Protein AF-A0A950DEX9-F1 (afdb_monomer_lite)

pLDDT: mean 82.92, std 10.44, range [51.94, 96.0]

Secondary structure (DSSP, 8-state):
---HHHHHHHHHHHHHHHHHHHHHHHTTB-TTSPBPHHHHHHHHHHHHTT--HHHHHHHTTS-HHHHHHHH--

Radius of gyration: 16.46 Å; chains: 1; bounding box: 35×48×20 Å

Sequence (73 aa):
MLNIPDIDRATRIHEEMEDTLRQLSGLLKTDGGHLTPAGIAVMNEGLNRGMSQSQVARLLSVSPAAISYRTRA

Foldseek 3Di:
DDDPVVVVVVVVVVVVVVVVLVVVLCQQAPPVQAGDPVVVVQLVVCVVVVHDLVRSCVSSVGDSVNSVVVVVD

Structure (mmCIF, N/CA/C/O backbone):
data_AF-A0A950DEX9-F1
#
_entry.id   AF-A0A950DEX9-F1
#
loop_
_atom_site.group_PDB
_atom_site.id
_atom_site.type_symbol
_atom_site.label_atom_id
_atom_site.label_alt_id
_atom_site.label_comp_id
_atom_site.label_asym_id
_atom_site.label_entity_id
_atom_site.label_seq_id
_atom_site.pdbx_PDB_ins_code
_atom_site.Cartn_x
_atom_site.Cartn_y
_atom_site.Cartn_z
_atom_site.occupancy
_atom_site.B_iso_or_equiv
_atom_site.auth_seq_id
_atom_site.auth_comp_id
_atom_site.auth_asym_id
_atom_site.auth_atom_id
_atom_site.pdbx_PDB_model_num
ATOM 1 N N . MET A 1 1 ? 18.039 -34.873 4.659 1.00 53.75 1 MET A N 1
ATOM 2 C CA . MET A 1 1 ? 19.178 -34.057 4.195 1.00 53.75 1 MET A CA 1
ATOM 3 C C . MET A 1 1 ? 18.726 -33.412 2.892 1.00 53.75 1 MET A C 1
ATOM 5 O O . MET A 1 1 ? 18.461 -34.153 1.957 1.00 53.75 1 MET A O 1
ATOM 9 N N . LEU A 1 2 ? 18.460 -32.100 2.873 1.00 55.88 2 LEU A N 1
ATOM 10 C CA . LEU A 1 2 ? 18.069 -31.397 1.639 1.00 55.88 2 LEU A CA 1
ATOM 11 C C . LEU A 1 2 ? 19.274 -31.365 0.692 1.00 55.88 2 LEU A C 1
ATOM 13 O O . LEU A 1 2 ? 20.394 -3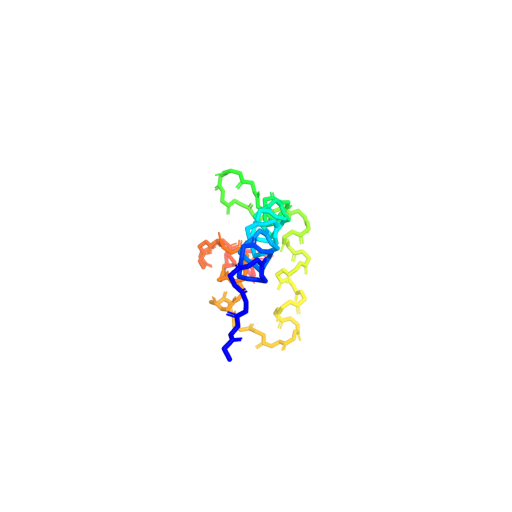1.117 1.138 1.00 55.88 2 LEU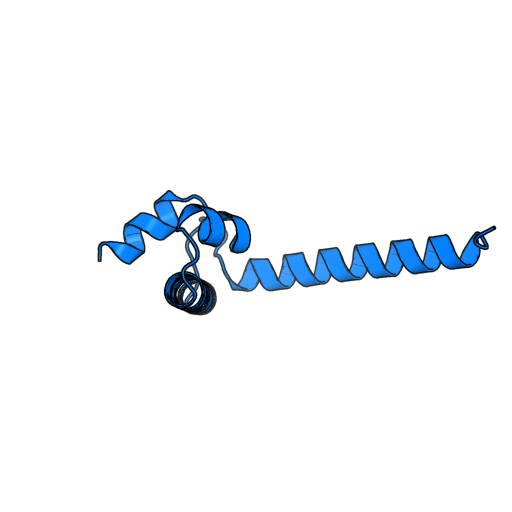 A O 1
ATOM 17 N N . ASN A 1 3 ? 19.053 -31.673 -0.583 1.00 61.91 3 ASN A N 1
ATOM 18 C CA . ASN A 1 3 ? 20.107 -31.712 -1.587 1.00 61.91 3 ASN A CA 1
ATOM 19 C C . ASN A 1 3 ? 20.529 -30.266 -1.911 1.00 61.91 3 ASN A C 1
ATOM 21 O O . ASN A 1 3 ? 19.670 -29.411 -2.110 1.00 61.91 3 ASN A O 1
ATOM 25 N N . ILE A 1 4 ? 21.831 -29.974 -1.967 1.00 60.72 4 ILE A N 1
ATOM 26 C CA . ILE A 1 4 ? 22.370 -28.621 -2.240 1.00 60.72 4 ILE A CA 1
ATOM 27 C C . ILE A 1 4 ? 21.743 -27.954 -3.498 1.00 60.72 4 ILE A C 1
ATOM 29 O O . ILE A 1 4 ? 21.403 -26.775 -3.421 1.00 60.72 4 ILE A O 1
ATOM 33 N N . PRO A 1 5 ? 21.451 -28.677 -4.603 1.00 62.62 5 PRO A N 1
ATOM 34 C CA . PRO A 1 5 ? 20.758 -28.114 -5.771 1.00 62.62 5 PRO A CA 1
ATOM 35 C C . PRO A 1 5 ? 19.328 -27.612 -5.499 1.00 62.62 5 PRO A C 1
ATOM 37 O O . PRO A 1 5 ? 18.854 -26.697 -6.176 1.00 62.62 5 PRO A O 1
ATOM 40 N N . ASP A 1 6 ? 18.632 -28.197 -4.517 1.00 67.44 6 ASP A N 1
ATOM 41 C CA . ASP A 1 6 ? 17.274 -27.790 -4.137 1.00 67.44 6 ASP A CA 1
ATOM 42 C C . ASP A 1 6 ? 17.291 -26.489 -3.324 1.00 67.44 6 ASP A C 1
ATOM 44 O O . ASP A 1 6 ? 16.361 -25.688 -3.426 1.00 67.44 6 ASP A O 1
ATOM 48 N N . ILE A 1 7 ? 18.370 -26.244 -2.571 1.00 69.25 7 ILE A N 1
ATOM 49 C CA . ILE A 1 7 ? 18.589 -24.995 -1.832 1.00 69.25 7 ILE A CA 1
ATOM 50 C C . ILE A 1 7 ? 18.844 -23.850 -2.820 1.00 69.25 7 ILE A C 1
ATOM 52 O O . ILE A 1 7 ? 18.161 -22.835 -2.745 1.00 69.25 7 ILE A O 1
ATOM 56 N N . ASP A 1 8 ? 19.713 -24.037 -3.816 1.00 79.88 8 ASP A N 1
ATOM 57 C CA . ASP A 1 8 ? 19.991 -23.013 -4.841 1.00 79.88 8 ASP A CA 1
ATOM 58 C C . ASP A 1 8 ? 18.759 -22.670 -5.693 1.00 79.88 8 ASP A C 1
ATOM 60 O O . ASP A 1 8 ? 18.601 -21.554 -6.200 1.00 79.88 8 ASP A O 1
ATOM 64 N N . ARG A 1 9 ? 17.860 -23.638 -5.893 1.00 77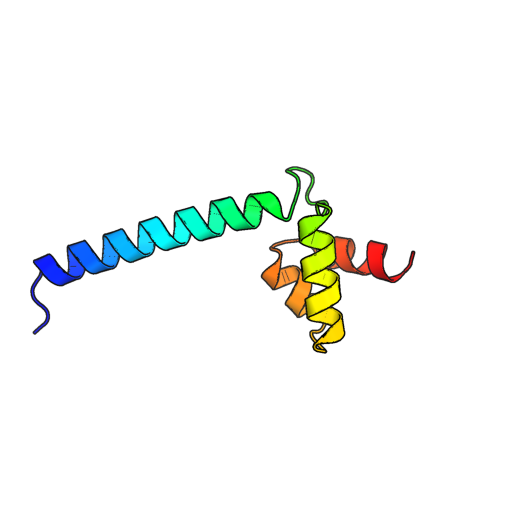.56 9 ARG A N 1
ATOM 65 C CA . ARG A 1 9 ? 16.574 -23.397 -6.553 1.00 77.56 9 ARG A CA 1
ATOM 66 C C . ARG A 1 9 ? 15.610 -22.629 -5.648 1.00 77.56 9 ARG A C 1
ATOM 68 O O . ARG A 1 9 ? 14.972 -21.696 -6.125 1.00 77.56 9 ARG A O 1
ATOM 75 N N . ALA A 1 10 ? 15.505 -23.003 -4.375 1.00 79.44 10 ALA A N 1
ATOM 76 C CA . ALA A 1 10 ? 14.646 -22.314 -3.415 1.00 79.44 10 ALA A CA 1
ATOM 77 C C . ALA A 1 10 ? 15.086 -20.858 -3.193 1.00 79.44 10 ALA A C 1
ATOM 79 O O . ALA A 1 10 ? 14.235 -19.971 -3.170 1.00 79.44 10 ALA A O 1
ATOM 80 N N . THR A 1 11 ? 16.395 -20.606 -3.112 1.00 85.56 11 THR A N 1
ATOM 81 C CA . THR A 1 11 ? 16.963 -19.257 -2.984 1.00 85.56 11 THR A CA 1
ATOM 82 C C . THR A 1 11 ? 16.604 -18.385 -4.185 1.00 85.56 11 THR A C 1
ATOM 84 O O . THR A 1 11 ? 16.070 -17.299 -3.996 1.00 85.56 11 THR A O 1
ATOM 87 N N . ARG A 1 12 ? 16.767 -18.886 -5.419 1.00 83.75 12 ARG A N 1
ATOM 88 C CA . ARG A 1 12 ? 16.382 -18.130 -6.626 1.00 83.75 12 ARG A CA 1
ATOM 89 C C . ARG A 1 12 ? 14.892 -17.807 -6.688 1.00 83.75 12 ARG A C 1
ATOM 91 O O . ARG A 1 12 ? 14.526 -16.683 -7.000 1.00 83.75 12 ARG A O 1
ATOM 98 N N . ILE A 1 13 ? 14.029 -18.769 -6.351 1.00 87.38 13 ILE A N 1
ATOM 99 C CA . ILE A 1 13 ? 12.575 -18.534 -6.300 1.00 87.38 13 ILE A CA 1
ATOM 100 C C . ILE A 1 13 ? 12.240 -17.455 -5.261 1.00 87.38 13 ILE A C 1
ATOM 102 O O . ILE A 1 13 ? 11.346 -16.641 -5.481 1.00 87.38 13 ILE A O 1
ATOM 106 N N . HIS A 1 14 ? 12.943 -17.449 -4.128 1.00 85.31 14 HIS A N 1
ATOM 107 C CA . HIS A 1 14 ? 12.757 -16.438 -3.097 1.00 85.31 14 HIS A CA 1
ATOM 108 C C . HIS A 1 14 ? 13.156 -15.043 -3.593 1.00 85.31 14 HIS A C 1
ATOM 110 O O . HIS A 1 14 ? 12.357 -14.119 -3.471 1.00 85.31 14 HIS A O 1
ATOM 116 N N . GLU A 1 15 ? 14.326 -14.913 -4.218 1.00 88.06 15 GLU A N 1
ATOM 117 C CA . GLU A 1 15 ? 14.820 -13.654 -4.793 1.00 88.06 15 GLU A CA 1
ATOM 118 C C . GLU A 1 15 ? 13.882 -13.115 -5.889 1.00 88.06 15 GLU A C 1
ATOM 120 O O . GLU A 1 15 ? 13.463 -11.959 -5.838 1.00 88.06 15 GLU A O 1
ATOM 125 N N . GLU A 1 16 ? 13.454 -13.967 -6.829 1.00 89.75 16 GLU A N 1
ATOM 126 C CA . GLU A 1 16 ? 12.504 -13.592 -7.889 1.00 89.75 16 GLU A CA 1
ATOM 127 C C . GLU A 1 16 ? 11.153 -13.128 -7.319 1.00 89.75 16 GLU A C 1
ATOM 129 O O . GLU A 1 16 ? 10.534 -12.178 -7.816 1.00 89.75 16 GLU A O 1
ATOM 134 N N . MET A 1 17 ? 10.685 -13.788 -6.256 1.00 86.19 17 MET A N 1
ATOM 135 C CA . MET A 1 17 ? 9.451 -13.413 -5.576 1.00 86.19 17 MET A CA 1
ATOM 136 C C . MET A 1 17 ? 9.596 -12.069 -4.855 1.00 86.19 17 MET A C 1
ATOM 138 O O . MET A 1 17 ? 8.690 -11.240 -4.947 1.00 86.19 17 MET A O 1
ATOM 142 N N . GLU A 1 18 ? 10.715 -11.820 -4.174 1.00 85.88 18 GLU A N 1
ATOM 143 C CA . GLU A 1 18 ? 10.980 -10.530 -3.530 1.00 85.88 18 GLU A CA 1
ATOM 144 C C . GLU A 1 18 ? 11.040 -9.383 -4.543 1.00 85.88 18 GLU A C 1
ATOM 146 O O . GLU A 1 18 ? 10.422 -8.336 -4.318 1.00 85.88 18 GLU A O 1
ATOM 151 N N . ASP A 1 19 ? 11.709 -9.581 -5.677 1.00 85.50 19 ASP A N 1
ATOM 152 C CA . ASP A 1 19 ? 11.790 -8.579 -6.742 1.00 85.50 19 ASP A CA 1
ATOM 153 C C . ASP A 1 19 ? 10.419 -8.288 -7.354 1.00 85.50 19 ASP A C 1
ATOM 155 O O . ASP A 1 19 ? 10.044 -7.124 -7.537 1.00 85.50 19 ASP A O 1
ATOM 159 N N . THR A 1 20 ? 9.624 -9.331 -7.589 1.00 85.88 20 THR A N 1
ATOM 160 C CA . THR A 1 20 ? 8.249 -9.188 -8.081 1.00 85.88 20 THR A CA 1
ATOM 161 C C . THR A 1 20 ? 7.391 -8.404 -7.087 1.00 85.88 20 THR A C 1
ATOM 163 O O . THR A 1 20 ? 6.691 -7.462 -7.464 1.00 85.88 20 THR A O 1
ATOM 166 N N . LEU A 1 21 ? 7.465 -8.740 -5.796 1.00 81.50 21 LEU A N 1
ATOM 167 C CA . LEU A 1 21 ? 6.732 -8.031 -4.745 1.00 81.50 21 LEU A CA 1
ATOM 168 C C . LEU A 1 21 ? 7.185 -6.572 -4.625 1.00 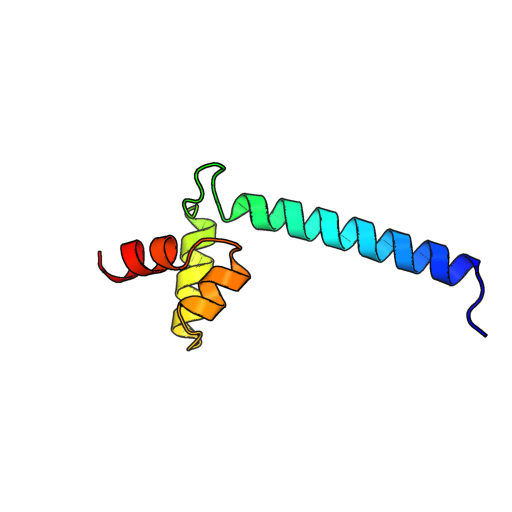81.50 21 LEU A C 1
ATOM 170 O O . LEU A 1 21 ? 6.350 -5.681 -4.441 1.00 81.50 21 LEU A O 1
ATOM 174 N N . ARG A 1 22 ? 8.482 -6.302 -4.790 1.00 80.50 22 ARG A N 1
ATOM 175 C CA . ARG A 1 22 ? 9.029 -4.943 -4.797 1.00 80.50 22 ARG A CA 1
ATOM 176 C C . ARG A 1 22 ? 8.482 -4.140 -5.973 1.00 80.50 22 ARG A C 1
ATOM 178 O O . ARG A 1 22 ? 7.998 -3.028 -5.751 1.00 80.50 22 ARG A O 1
ATOM 185 N N . GLN A 1 23 ? 8.485 -4.702 -7.181 1.00 84.69 23 GLN A N 1
ATOM 186 C CA . GLN A 1 23 ? 7.913 -4.062 -8.370 1.00 84.69 23 GLN A CA 1
ATOM 187 C C . GLN A 1 23 ? 6.422 -3.760 -8.186 1.00 84.69 23 GLN A C 1
ATOM 189 O O . GLN A 1 2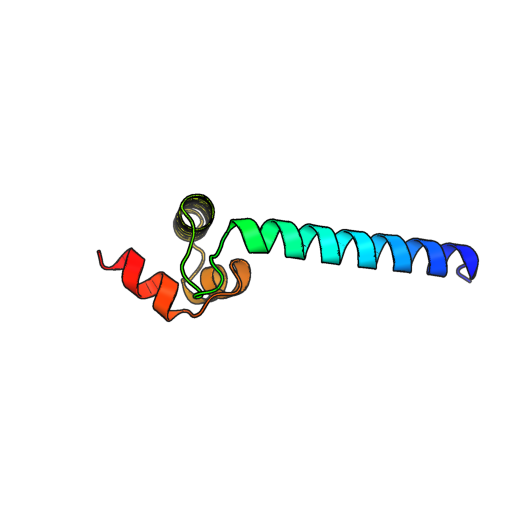3 ? 5.996 -2.626 -8.405 1.00 84.69 23 GLN A O 1
ATOM 194 N N . LEU A 1 24 ? 5.643 -4.731 -7.700 1.00 84.62 24 LEU A N 1
ATOM 195 C CA . LEU A 1 24 ? 4.218 -4.546 -7.413 1.00 84.62 24 LEU A CA 1
ATOM 196 C C . LEU A 1 24 ? 3.985 -3.461 -6.355 1.00 84.62 24 LEU A C 1
ATOM 198 O O . LEU A 1 24 ? 3.091 -2.631 -6.514 1.00 84.62 24 LEU A O 1
ATOM 202 N N . SER A 1 25 ? 4.812 -3.411 -5.307 1.00 81.56 25 SER A N 1
ATOM 203 C CA . SER A 1 25 ? 4.718 -2.369 -4.277 1.00 81.56 25 SER A CA 1
ATOM 204 C C . SER A 1 25 ? 5.005 -0.967 -4.834 1.00 81.56 25 SER A C 1
ATOM 206 O O . SER A 1 25 ? 4.370 0.003 -4.416 1.00 81.56 25 SER A O 1
ATOM 208 N N . GLY A 1 26 ? 5.893 -0.865 -5.830 1.00 83.81 26 GLY A N 1
ATOM 209 C CA . GLY A 1 26 ? 6.179 0.369 -6.564 1.00 83.81 26 GLY A CA 1
ATOM 210 C C . GLY A 1 26 ? 4.988 0.893 -7.371 1.00 83.81 26 GLY A C 1
ATOM 211 O O . GLY A 1 26 ? 4.901 2.087 -7.623 1.00 83.81 26 GLY A O 1
ATOM 212 N N . LEU A 1 27 ? 4.012 0.046 -7.712 1.00 87.56 27 LEU A N 1
ATOM 213 C CA . LEU A 1 27 ? 2.778 0.487 -8.374 1.00 87.56 27 LEU A CA 1
ATOM 214 C C . LEU A 1 27 ? 1.784 1.135 -7.400 1.00 87.56 27 LEU A C 1
ATOM 216 O O . LEU A 1 27 ? 0.865 1.841 -7.823 1.00 87.56 27 LEU A O 1
ATOM 220 N N . LEU A 1 28 ? 1.942 0.901 -6.094 1.00 90.06 28 LEU A N 1
ATOM 221 C CA . LEU A 1 28 ? 1.023 1.381 -5.058 1.00 90.06 28 LEU A CA 1
ATOM 222 C C . LEU A 1 28 ? 1.439 2.737 -4.475 1.00 90.06 28 LEU A C 1
ATOM 224 O O . LEU A 1 28 ? 0.612 3.424 -3.869 1.00 90.06 28 LEU A O 1
ATOM 228 N N . LYS A 1 29 ? 2.691 3.157 -4.679 1.00 87.44 29 LYS A N 1
ATOM 229 C CA . LYS A 1 29 ? 3.205 4.442 -4.199 1.00 87.44 29 LYS A CA 1
ATOM 230 C C . LYS A 1 29 ? 4.118 5.119 -5.215 1.00 87.44 29 LYS A C 1
ATOM 232 O O . LYS A 1 29 ? 4.839 4.468 -5.951 1.00 87.44 29 LYS A O 1
ATOM 237 N N . THR A 1 30 ? 4.107 6.442 -5.216 1.00 83.25 30 THR A N 1
ATOM 238 C CA . THR A 1 30 ? 5.073 7.271 -5.948 1.00 83.25 30 THR A CA 1
ATOM 239 C C . THR A 1 30 ? 6.395 7.364 -5.182 1.00 83.25 30 THR A C 1
ATOM 241 O O . THR A 1 30 ? 6.394 7.207 -3.958 1.00 83.25 30 THR A O 1
ATOM 244 N N . ASP A 1 31 ? 7.475 7.768 -5.853 1.00 76.19 31 ASP A N 1
ATOM 245 C CA . ASP A 1 31 ? 8.784 8.023 -5.227 1.00 76.19 31 ASP A CA 1
ATOM 246 C C . ASP A 1 31 ? 8.729 9.065 -4.092 1.00 76.19 31 ASP A C 1
ATOM 248 O O . ASP A 1 31 ? 9.490 8.986 -3.132 1.00 76.19 31 ASP A O 1
ATOM 252 N N . GLY A 1 32 ? 7.764 9.994 -4.135 1.00 75.75 32 GLY A N 1
ATOM 253 C CA . GLY A 1 32 ? 7.501 10.965 -3.063 1.00 75.75 32 GLY A CA 1
ATOM 254 C C . GLY A 1 32 ? 6.772 10.398 -1.834 1.00 75.75 32 GLY A C 1
ATOM 255 O O . GLY A 1 32 ? 6.412 11.149 -0.933 1.00 75.75 32 GLY A O 1
ATOM 256 N N . GLY A 1 33 ? 6.496 9.091 -1.793 1.00 76.56 33 GLY A N 1
ATOM 257 C CA . GLY A 1 33 ? 5.800 8.433 -0.681 1.00 76.56 33 GLY A CA 1
ATOM 258 C C . GLY A 1 33 ? 4.276 8.604 -0.675 1.00 76.56 33 GLY A C 1
ATOM 259 O O . GLY A 1 33 ? 3.614 8.149 0.258 1.00 76.56 33 GLY A O 1
ATOM 260 N N . HIS A 1 34 ? 3.697 9.227 -1.706 1.00 83.88 34 HIS A N 1
ATOM 261 C CA . HIS A 1 34 ? 2.246 9.311 -1.880 1.00 83.88 34 HIS A CA 1
ATOM 262 C C . HIS A 1 34 ? 1.669 8.022 -2.463 1.00 83.88 34 HIS A C 1
ATOM 264 O O . HIS A 1 34 ? 2.296 7.380 -3.301 1.00 83.88 34 HIS A O 1
ATOM 270 N N . LEU A 1 35 ? 0.442 7.671 -2.071 1.00 88.94 35 LEU A N 1
ATOM 271 C CA . LEU A 1 35 ? -0.281 6.550 -2.671 1.00 88.94 35 LEU A CA 1
ATOM 272 C C . LEU A 1 35 ? -0.774 6.893 -4.080 1.00 88.94 35 LEU A C 1
ATOM 274 O O . LEU A 1 35 ? -1.349 7.965 -4.298 1.00 88.94 35 LEU A O 1
ATOM 278 N N . THR A 1 36 ? -0.595 5.949 -5.003 1.00 90.69 36 THR A N 1
ATOM 279 C CA . THR A 1 36 ? -1.234 5.965 -6.327 1.00 90.69 36 THR A CA 1
ATOM 280 C C . THR A 1 36 ? -2.732 5.651 -6.195 1.00 90.69 36 THR A C 1
ATOM 282 O O . THR A 1 36 ? -3.170 5.203 -5.131 1.00 90.69 36 THR A O 1
ATOM 285 N N . PRO A 1 37 ? -3.549 5.812 -7.253 1.00 90.06 37 PRO A N 1
ATOM 286 C CA . PRO A 1 37 ? -4.945 5.367 -7.224 1.00 90.06 37 PRO A CA 1
ATOM 287 C C . PRO A 1 37 ? -5.105 3.888 -6.836 1.00 90.06 37 PRO A C 1
ATOM 289 O O . PRO A 1 37 ? -5.987 3.551 -6.049 1.00 90.06 37 PRO A O 1
ATOM 292 N N . ALA A 1 38 ? -4.207 3.017 -7.312 1.00 90.19 38 ALA A N 1
ATOM 293 C CA . ALA A 1 38 ? -4.184 1.608 -6.925 1.00 90.19 38 ALA A CA 1
ATOM 294 C C . ALA A 1 38 ? -3.840 1.431 -5.436 1.00 90.19 38 ALA A C 1
ATOM 296 O O . ALA A 1 38 ? -4.519 0.687 -4.730 1.00 90.19 38 ALA A O 1
ATOM 297 N N . GLY A 1 39 ? -2.848 2.170 -4.927 1.00 92.12 39 GLY A N 1
ATOM 298 C CA . GLY A 1 39 ? -2.511 2.173 -3.501 1.00 92.12 39 GLY A CA 1
ATOM 299 C C . GLY A 1 39 ? -3.659 2.649 -2.609 1.00 92.12 39 GLY A C 1
ATOM 300 O O . GLY A 1 39 ? -3.871 2.095 -1.533 1.00 92.12 39 GLY A O 1
ATOM 301 N N . ILE A 1 40 ? -4.446 3.626 -3.070 1.00 91.38 40 ILE A N 1
ATOM 302 C CA . ILE A 1 40 ? -5.648 4.106 -2.371 1.00 91.38 40 ILE A CA 1
ATOM 303 C C . ILE A 1 40 ? -6.733 3.023 -2.344 1.00 91.38 40 ILE A C 1
ATOM 305 O O . ILE A 1 40 ? -7.353 2.815 -1.304 1.00 91.38 40 ILE A O 1
ATOM 309 N N . ALA A 1 41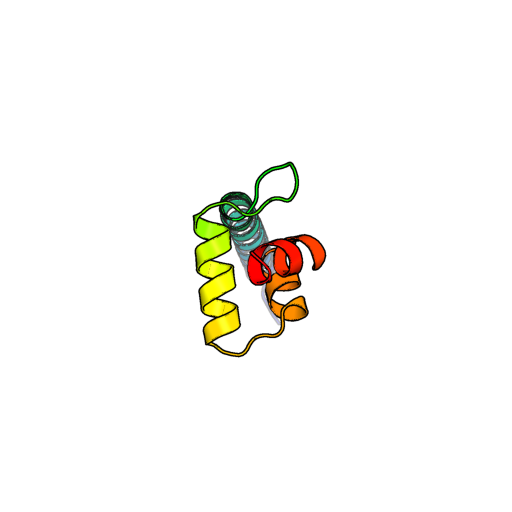 ? -6.949 2.305 -3.448 1.00 92.06 41 ALA A N 1
ATOM 310 C CA . ALA A 1 41 ? -7.912 1.205 -3.484 1.00 92.06 41 ALA A CA 1
ATOM 311 C C . ALA A 1 41 ? -7.533 0.088 -2.495 1.00 92.06 41 ALA A C 1
ATOM 313 O O . ALA A 1 41 ? -8.380 -0.363 -1.724 1.00 92.06 41 ALA A O 1
ATOM 314 N N . VAL A 1 42 ? -6.250 -0.293 -2.449 1.00 91.75 42 VAL A N 1
ATOM 315 C CA . VAL A 1 42 ? -5.731 -1.274 -1.480 1.00 91.75 42 VAL A CA 1
ATOM 316 C C . VAL A 1 42 ? -5.865 -0.766 -0.041 1.00 91.75 42 VAL A C 1
ATOM 318 O O . VAL A 1 42 ? -6.259 -1.526 0.842 1.00 91.75 42 VAL A O 1
ATOM 321 N N . MET A 1 43 ? -5.584 0.520 0.202 1.00 93.31 43 MET A N 1
ATOM 322 C CA . MET A 1 43 ? -5.786 1.151 1.509 1.00 93.31 43 MET A CA 1
ATOM 323 C C . MET A 1 43 ? -7.244 1.033 1.963 1.00 93.31 43 MET A C 1
ATOM 325 O O . MET A 1 43 ? -7.498 0.563 3.071 1.00 93.31 43 MET A O 1
ATOM 329 N N . ASN A 1 44 ? -8.191 1.431 1.110 1.00 93.38 44 ASN A N 1
ATOM 330 C CA . ASN A 1 44 ? -9.620 1.406 1.419 1.00 93.38 44 ASN A CA 1
ATOM 331 C C . ASN A 1 44 ? -10.114 -0.018 1.687 1.00 93.38 44 ASN A C 1
ATOM 333 O O . ASN A 1 44 ? -10.814 -0.242 2.669 1.00 93.38 44 ASN A O 1
ATOM 337 N N . GLU A 1 45 ? -9.703 -0.988 0.871 1.00 94.75 45 GLU A N 1
ATOM 338 C CA . GLU A 1 45 ? -10.061 -2.393 1.077 1.00 94.75 45 GLU A CA 1
ATOM 339 C C . GLU A 1 45 ? -9.519 -2.931 2.410 1.00 94.75 45 GLU A C 1
ATOM 341 O O . GLU A 1 45 ? -10.241 -3.595 3.153 1.00 94.75 45 GLU A O 1
ATOM 346 N N . GLY A 1 46 ? -8.271 -2.604 2.762 1.00 93.38 46 GLY A N 1
ATOM 347 C CA . GLY A 1 46 ? -7.684 -2.987 4.047 1.00 93.38 46 GLY A CA 1
ATOM 348 C C . GLY A 1 46 ? -8.454 -2.409 5.237 1.00 93.38 46 GLY A C 1
ATOM 349 O O . GLY A 1 46 ? -8.765 -3.133 6.185 1.00 93.38 46 GLY A O 1
ATOM 350 N N . LEU A 1 47 ? -8.813 -1.124 5.170 1.00 92.12 47 LEU A N 1
ATOM 351 C CA . LEU A 1 47 ? -9.624 -0.464 6.198 1.00 92.12 47 LEU A CA 1
ATOM 352 C C . LEU A 1 47 ? -11.032 -1.075 6.292 1.00 92.12 47 LEU A C 1
ATOM 354 O O . LEU A 1 47 ? -11.494 -1.357 7.396 1.00 92.12 47 LEU A O 1
ATOM 358 N N . ASN A 1 48 ? -11.678 -1.359 5.157 1.00 94.81 48 ASN A N 1
ATOM 359 C CA . ASN A 1 48 ? -12.995 -2.007 5.103 1.00 94.81 48 ASN A CA 1
ATOM 360 C C . ASN A 1 48 ? -12.978 -3.415 5.716 1.00 94.81 48 ASN A C 1
ATOM 362 O O . ASN A 1 48 ? -13.964 -3.849 6.307 1.00 94.81 48 ASN A O 1
ATOM 366 N N . ARG A 1 49 ? -11.842 -4.116 5.628 1.00 96.00 49 ARG A N 1
ATOM 367 C CA . ARG A 1 49 ? -11.608 -5.409 6.292 1.00 96.00 49 ARG A CA 1
ATOM 368 C C . ARG A 1 49 ? -11.240 -5.288 7.775 1.00 96.00 49 ARG A C 1
ATOM 370 O O . ARG A 1 49 ? -10.959 -6.301 8.411 1.00 96.00 49 ARG A O 1
ATOM 377 N N . GLY A 1 50 ? -11.228 -4.078 8.330 1.00 95.44 50 GLY A N 1
ATOM 378 C CA . GLY A 1 50 ? -10.947 -3.820 9.742 1.00 95.44 50 GLY A CA 1
ATOM 379 C C . GLY A 1 50 ? -9.460 -3.723 10.094 1.00 95.44 50 GLY A C 1
ATOM 380 O O . GLY A 1 50 ? -9.115 -3.771 11.275 1.00 95.44 50 GLY A O 1
ATOM 381 N N . MET A 1 51 ? -8.558 -3.583 9.114 1.00 93.31 51 MET A N 1
ATOM 382 C CA . MET A 1 51 ? -7.150 -3.311 9.414 1.00 93.31 51 MET A CA 1
ATOM 383 C C . MET A 1 51 ? -6.997 -1.914 10.025 1.00 93.31 51 MET A C 1
ATOM 385 O O . MET A 1 51 ? -7.569 -0.936 9.549 1.00 93.31 51 MET A O 1
ATOM 389 N N . SER A 1 52 ? -6.153 -1.792 11.047 1.00 93.12 52 SER A N 1
ATOM 390 C CA . SER A 1 52 ? -5.737 -0.484 11.559 1.00 93.12 52 SER A CA 1
ATOM 391 C C . SER A 1 52 ? -4.917 0.288 10.520 1.00 93.12 52 SER A C 1
ATOM 393 O O . SER A 1 52 ? -4.198 -0.297 9.706 1.00 93.12 52 SER A O 1
ATOM 395 N N . GLN A 1 53 ? -4.931 1.620 10.612 1.00 90.25 53 GLN A N 1
ATOM 396 C CA . GLN A 1 53 ? -4.117 2.491 9.754 1.00 90.25 53 GLN A CA 1
ATOM 397 C C . GLN A 1 53 ? -2.629 2.108 9.779 1.00 90.25 53 GLN A C 1
ATOM 399 O O . GLN A 1 53 ? -1.975 2.096 8.741 1.00 90.25 53 GLN A O 1
ATOM 404 N N . SER A 1 54 ? -2.102 1.713 10.942 1.00 91.06 54 SER A N 1
ATOM 405 C CA . SER A 1 54 ? -0.716 1.253 11.091 1.00 91.06 54 SER A CA 1
ATOM 406 C C . SER A 1 54 ? -0.436 -0.058 10.350 1.00 91.06 54 SER A C 1
ATOM 408 O O . SER A 1 54 ? 0.658 -0.238 9.818 1.00 91.06 54 SER A O 1
ATOM 410 N N . GLN A 1 55 ? -1.397 -0.986 10.305 1.00 91.50 55 GLN A N 1
ATOM 411 C CA . GLN A 1 55 ? -1.263 -2.228 9.534 1.00 91.50 55 GLN A CA 1
ATOM 412 C C . GLN A 1 55 ? -1.287 -1.946 8.030 1.00 91.50 55 GLN A C 1
ATOM 414 O O . GLN A 1 55 ? -0.455 -2.484 7.302 1.00 91.50 55 GLN A O 1
ATOM 419 N N . VAL A 1 56 ? -2.187 -1.072 7.578 1.00 91.38 56 VAL A N 1
ATOM 420 C CA . VAL A 1 56 ? -2.281 -0.667 6.169 1.00 91.38 56 VAL A CA 1
ATOM 421 C C . VAL A 1 56 ? -1.029 0.099 5.725 1.00 91.38 56 VAL A C 1
ATOM 423 O O . VAL A 1 56 ? -0.487 -0.178 4.658 1.00 91.38 56 VAL A O 1
ATOM 426 N N . ALA A 1 57 ? -0.501 0.992 6.566 1.00 89.19 57 ALA A N 1
ATOM 427 C CA . ALA A 1 57 ? 0.746 1.710 6.302 1.00 89.19 57 ALA A CA 1
ATOM 428 C C . ALA A 1 57 ? 1.941 0.758 6.123 1.00 89.19 57 ALA A C 1
ATOM 430 O O . ALA A 1 57 ? 2.736 0.937 5.201 1.00 89.19 57 ALA A O 1
ATOM 431 N N . ARG A 1 58 ? 2.037 -0.289 6.959 1.00 88.88 58 ARG A N 1
ATOM 432 C CA . ARG A 1 58 ? 3.059 -1.338 6.808 1.00 88.88 58 ARG A CA 1
ATOM 433 C C . ARG A 1 58 ? 2.891 -2.121 5.510 1.00 88.88 58 ARG A C 1
ATOM 435 O O . ARG A 1 58 ? 3.872 -2.295 4.799 1.00 88.88 58 ARG A O 1
ATOM 442 N N . LEU A 1 59 ? 1.667 -2.545 5.188 1.00 87.62 59 LEU A N 1
ATOM 443 C CA . LEU A 1 59 ? 1.368 -3.273 3.950 1.00 87.62 59 LEU A CA 1
ATOM 444 C C . LEU A 1 59 ? 1.791 -2.474 2.710 1.00 87.62 59 LEU A C 1
ATOM 446 O O . LEU A 1 59 ? 2.429 -3.005 1.809 1.00 87.62 59 LEU A O 1
ATOM 450 N N . LEU A 1 60 ? 1.468 -1.183 2.690 1.00 88.44 60 LEU A N 1
ATOM 451 C CA . LEU A 1 60 ? 1.777 -0.289 1.575 1.00 88.44 60 LEU A CA 1
ATOM 452 C C . LEU A 1 60 ? 3.205 0.270 1.627 1.00 88.44 60 LEU A C 1
ATOM 454 O O . LEU A 1 60 ? 3.620 0.985 0.717 1.00 88.44 60 LEU A O 1
ATOM 458 N N . SER A 1 61 ? 3.973 -0.048 2.675 1.00 86.88 61 SER A N 1
ATOM 459 C CA . SER A 1 61 ? 5.316 0.490 2.906 1.00 86.88 61 SER A CA 1
ATOM 460 C C . SER A 1 61 ? 5.364 2.022 2.789 1.00 86.88 61 SER A C 1
ATOM 462 O O . SER A 1 61 ? 6.222 2.578 2.091 1.00 86.88 61 SER A O 1
ATOM 464 N N . VAL A 1 62 ? 4.417 2.695 3.449 1.00 85.25 62 VAL A N 1
ATOM 465 C CA . VAL A 1 62 ? 4.295 4.161 3.535 1.00 85.25 62 VAL A CA 1
ATOM 466 C C . VAL A 1 62 ? 4.251 4.622 4.991 1.00 85.25 62 VAL A C 1
ATOM 468 O O . VAL A 1 62 ? 4.038 3.829 5.909 1.00 85.25 62 VAL A O 1
ATOM 471 N N . SER A 1 63 ? 4.438 5.923 5.223 1.00 83.94 63 SER A N 1
ATOM 472 C CA . SER A 1 63 ? 4.284 6.483 6.565 1.00 83.94 63 SER A CA 1
ATOM 473 C C . SER A 1 63 ? 2.811 6.438 7.012 1.00 83.94 63 SER A C 1
ATOM 475 O O . SER A 1 63 ? 1.912 6.652 6.194 1.00 83.94 63 SER A O 1
ATOM 477 N N . PRO A 1 64 ? 2.520 6.234 8.311 1.00 79.88 64 PRO A N 1
ATOM 478 C CA . PRO A 1 64 ? 1.149 6.311 8.821 1.00 79.88 64 PRO A CA 1
ATOM 479 C C . PRO A 1 64 ? 0.462 7.653 8.523 1.00 79.88 64 PRO A C 1
ATOM 481 O O . PRO A 1 64 ? -0.745 7.697 8.307 1.00 79.88 64 PRO A O 1
ATOM 484 N N . ALA A 1 65 ? 1.231 8.746 8.436 1.00 81.00 65 ALA A N 1
ATOM 485 C CA . ALA A 1 65 ? 0.718 10.067 8.080 1.00 81.00 65 ALA A CA 1
ATOM 486 C C . ALA A 1 65 ? 0.095 10.112 6.671 1.00 81.00 65 ALA A C 1
ATOM 488 O O . ALA A 1 65 ? -0.910 10.798 6.476 1.00 81.00 65 ALA A O 1
ATOM 489 N N . ALA A 1 66 ? 0.639 9.351 5.713 1.00 79.88 66 ALA A N 1
ATOM 490 C CA . ALA A 1 66 ? 0.091 9.252 4.359 1.00 79.88 66 ALA A CA 1
ATOM 491 C C . ALA A 1 66 ? -1.310 8.613 4.339 1.00 79.88 66 ALA A C 1
ATOM 493 O O . ALA A 1 66 ? -2.131 8.969 3.495 1.00 79.88 66 ALA A O 1
ATOM 494 N N . ILE A 1 67 ? -1.596 7.719 5.293 1.00 81.44 67 ILE A N 1
ATOM 495 C CA . ILE A 1 67 ? -2.922 7.120 5.491 1.00 81.44 67 ILE A CA 1
ATOM 496 C C . ILE A 1 67 ? -3.856 8.127 6.173 1.00 81.44 67 ILE A C 1
ATOM 498 O O . ILE A 1 67 ? -4.932 8.425 5.656 1.00 81.44 67 ILE A O 1
ATOM 502 N N . SER A 1 68 ? -3.421 8.718 7.293 1.00 77.12 68 SER A N 1
ATOM 503 C CA . SER A 1 68 ? -4.239 9.641 8.094 1.00 77.12 68 SER A CA 1
ATOM 504 C C . SER A 1 68 ? -4.710 10.873 7.324 1.00 77.12 68 SER A C 1
ATOM 506 O O . SER A 1 68 ? -5.849 11.300 7.507 1.00 77.12 68 SER A O 1
ATOM 508 N N . TYR A 1 69 ? -3.858 11.439 6.462 1.00 73.44 69 TYR A N 1
ATOM 509 C CA . TYR A 1 69 ? -4.216 12.580 5.613 1.00 73.44 69 TYR A CA 1
ATOM 510 C C . TYR A 1 69 ? -5.395 12.256 4.684 1.00 73.44 69 TYR A C 1
ATOM 512 O O . TYR A 1 69 ? -6.265 13.096 4.479 1.00 73.44 69 TYR A O 1
ATOM 520 N N . ARG A 1 70 ? -5.462 11.023 4.168 1.00 69.94 70 ARG A N 1
ATOM 521 C CA . ARG A 1 70 ? -6.498 10.591 3.219 1.00 69.94 70 ARG A CA 1
ATOM 522 C C . ARG A 1 70 ? -7.796 10.156 3.885 1.00 69.94 70 ARG A C 1
ATOM 524 O O . ARG A 1 70 ? -8.844 10.318 3.287 1.00 69.94 70 ARG A O 1
ATOM 531 N N . THR A 1 71 ? -7.742 9.633 5.107 1.00 65.81 71 THR A N 1
ATOM 532 C CA . THR A 1 71 ? -8.952 9.252 5.859 1.00 65.81 71 THR A CA 1
ATOM 533 C C . THR A 1 71 ? -9.671 10.439 6.513 1.00 65.81 71 THR A C 1
ATOM 535 O O . THR A 1 71 ? -10.724 10.252 7.110 1.00 65.81 71 THR A O 1
ATOM 538 N N . ARG A 1 72 ? -9.066 11.635 6.487 1.00 62.16 72 ARG A N 1
ATOM 539 C CA . ARG A 1 72 ? -9.620 12.876 7.062 1.00 62.16 72 ARG A CA 1
ATOM 540 C C . ARG A 1 72 ? -10.159 13.857 6.013 1.00 62.16 72 ARG A C 1
ATOM 542 O O . ARG A 1 72 ? -10.745 14.859 6.414 1.00 62.16 72 ARG A O 1
ATOM 549 N N . ALA A 1 73 ? -9.894 13.607 4.730 1.00 51.94 73 ALA A N 1
ATOM 550 C CA . ALA A 1 73 ? -10.441 14.354 3.598 1.00 51.94 73 ALA A CA 1
ATOM 551 C C . ALA A 1 73 ? -11.783 13.745 3.178 1.00 51.94 73 ALA A C 1
ATOM 553 O O . ALA A 1 73 ? -12.655 14.526 2.745 1.00 51.94 73 ALA A O 1
#